Protein AF-E5VHZ4-F1 (afdb_monomer_lite)

Sequence (86 aa):
MARLTKLNRQKILDQNEGFTVNTSYDSRNSSYDRQYMVKGGKLYIQESGKTSWADSRYNKEWIATDKETHRFLYDNQWRMNTGGID

Radius of gyration: 14.56 Å; chains: 1; bounding box: 32×21×39 Å

Structure (mmCIF, N/CA/C/O backbone):
data_AF-E5VHZ4-F1
#
_entry.id   AF-E5VHZ4-F1
#
loop_
_atom_site.group_PDB
_atom_site.id
_atom_site.type_symbol
_atom_site.label_atom_id
_atom_site.label_alt_id
_atom_site.label_comp_id
_atom_site.label_asym_id
_atom_site.label_entity_id
_atom_site.label_seq_id
_atom_site.pdbx_PDB_ins_code
_atom_site.Cartn_x
_atom_site.Cartn_y
_atom_site.Cartn_z
_atom_site.occupancy
_atom_site.B_iso_or_equiv
_atom_site.auth_seq_id
_atom_site.auth_comp_id
_atom_site.auth_asym_id
_atom_site.auth_atom_id
_atom_site.pdbx_PDB_model_num
ATOM 1 N N . MET A 1 1 ? -18.131 6.238 3.699 1.00 82.19 1 MET A N 1
ATOM 2 C CA . MET A 1 1 ? -16.701 5.862 3.724 1.00 82.19 1 MET A CA 1
ATOM 3 C C . MET A 1 1 ? -16.064 6.566 4.904 1.00 82.19 1 MET A C 1
ATOM 5 O O . MET A 1 1 ? -16.302 7.758 5.054 1.00 82.19 1 MET A O 1
ATOM 9 N N . ALA A 1 2 ? -15.333 5.841 5.750 1.00 88.38 2 ALA A N 1
ATOM 10 C CA . ALA A 1 2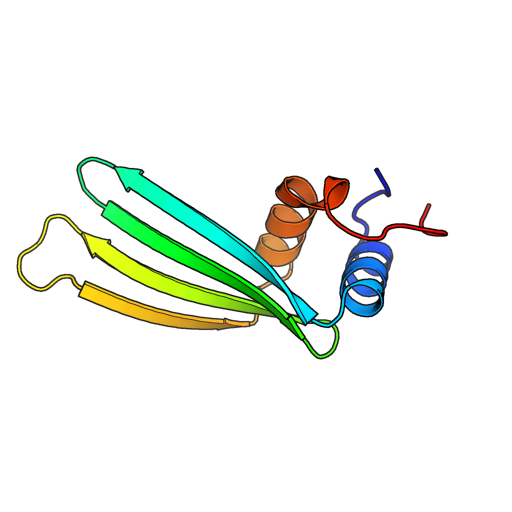 ? -14.683 6.416 6.927 1.00 88.38 2 ALA A CA 1
ATOM 11 C C . ALA A 1 2 ? -13.591 7.415 6.525 1.00 88.38 2 ALA A C 1
ATOM 13 O O . ALA A 1 2 ? -12.899 7.218 5.518 1.00 88.38 2 ALA A O 1
ATOM 14 N N . ARG A 1 3 ? -13.393 8.474 7.312 1.00 94.62 3 ARG A N 1
ATOM 15 C CA . ARG A 1 3 ? -12.378 9.483 6.988 1.00 94.62 3 ARG A CA 1
ATOM 16 C C . ARG A 1 3 ? -10.974 8.882 7.085 1.00 94.62 3 ARG A C 1
ATOM 18 O O . ARG A 1 3 ? -10.615 8.310 8.109 1.00 94.62 3 ARG A O 1
ATOM 25 N N . LEU A 1 4 ? -10.131 9.073 6.068 1.00 95.25 4 LEU A N 1
ATOM 26 C CA . LEU A 1 4 ? -8.770 8.513 6.018 1.00 95.25 4 LEU A CA 1
ATOM 27 C C . LEU A 1 4 ? -7.757 9.338 6.830 1.00 95.25 4 LEU A C 1
ATOM 29 O O . LEU A 1 4 ? -6.746 9.804 6.306 1.00 95.25 4 LEU A O 1
ATOM 33 N N . THR A 1 5 ? -8.012 9.528 8.125 1.00 96.25 5 THR A N 1
ATOM 34 C CA . THR A 1 5 ? -7.013 10.047 9.075 1.00 96.25 5 THR A CA 1
ATOM 35 C C . THR A 1 5 ? -5.911 9.009 9.304 1.00 96.25 5 THR A C 1
ATOM 37 O O . THR A 1 5 ? -6.113 7.825 9.047 1.00 96.25 5 THR A O 1
ATOM 40 N N . LYS A 1 6 ? -4.742 9.410 9.820 1.00 94.88 6 LYS A N 1
ATOM 41 C CA . LYS A 1 6 ? -3.648 8.462 10.108 1.00 94.88 6 LYS A CA 1
ATOM 42 C C . LYS A 1 6 ? -4.100 7.308 11.016 1.00 94.88 6 LYS A C 1
ATOM 44 O O . LYS A 1 6 ? -3.763 6.160 10.752 1.00 94.88 6 LYS A O 1
ATOM 49 N N . LEU A 1 7 ? -4.906 7.617 12.034 1.00 95.69 7 LEU A N 1
ATOM 50 C CA . LEU A 1 7 ? -5.463 6.625 12.952 1.00 95.69 7 LEU A CA 1
ATOM 51 C C . LEU A 1 7 ? -6.439 5.676 12.244 1.00 95.69 7 LEU A C 1
ATOM 53 O O . LEU A 1 7 ? -6.341 4.463 12.397 1.00 95.69 7 LEU A O 1
ATOM 57 N N . ASN A 1 8 ? -7.362 6.219 11.451 1.00 96.19 8 ASN A N 1
ATOM 58 C CA . ASN A 1 8 ? -8.367 5.409 10.770 1.00 96.19 8 ASN A CA 1
ATOM 59 C C . ASN A 1 8 ? -7.753 4.534 9.678 1.00 96.19 8 ASN A C 1
ATOM 61 O O . ASN A 1 8 ? -8.173 3.395 9.529 1.00 96.19 8 ASN A O 1
ATOM 65 N N . ARG A 1 9 ? -6.725 5.013 8.964 1.00 96.75 9 ARG A N 1
ATOM 66 C CA . ARG A 1 9 ? -5.977 4.179 8.010 1.00 96.75 9 ARG A CA 1
ATOM 67 C C . ARG A 1 9 ? -5.395 2.944 8.694 1.00 96.75 9 ARG A C 1
ATOM 69 O O . ARG A 1 9 ? -5.557 1.853 8.164 1.00 96.75 9 ARG A O 1
ATOM 76 N N . GLN A 1 10 ? -4.796 3.107 9.877 1.00 97.25 10 GLN A N 1
ATOM 77 C CA . GLN A 1 10 ? -4.266 1.976 10.640 1.00 97.25 10 GLN A CA 1
ATOM 78 C C . GLN A 1 10 ? -5.376 0.996 11.034 1.00 97.25 10 GLN A C 1
ATOM 80 O O . GLN A 1 10 ? -5.277 -0.182 10.717 1.00 97.25 10 GLN A O 1
ATOM 85 N N . LYS A 1 11 ? -6.482 1.493 11.606 1.00 96.81 11 LYS A N 1
ATOM 86 C CA . LYS A 1 11 ? -7.638 0.652 11.961 1.00 96.81 11 LYS A CA 1
ATOM 87 C C . LYS A 1 11 ? -8.194 -0.120 10.762 1.00 96.81 11 LYS A C 1
ATOM 89 O O . LYS A 1 11 ? -8.526 -1.289 10.904 1.00 96.81 11 LYS A O 1
ATOM 94 N N . ILE A 1 12 ? -8.294 0.518 9.592 1.00 96.75 12 ILE A N 1
ATOM 95 C CA . ILE A 1 12 ? -8.762 -0.147 8.369 1.00 96.75 12 ILE A CA 1
ATOM 96 C C . ILE A 1 12 ? -7.788 -1.259 7.967 1.00 96.75 12 ILE A C 1
ATOM 98 O O . ILE A 1 12 ? -8.242 -2.350 7.645 1.00 96.75 12 ILE A O 1
ATOM 102 N N . LEU A 1 13 ? -6.473 -1.024 8.002 1.00 97.50 13 LEU A N 1
ATOM 103 C CA . LEU A 1 13 ? -5.498 -2.080 7.705 1.00 97.50 13 LEU A CA 1
ATOM 104 C C . LEU A 1 13 ? -5.618 -3.242 8.700 1.00 97.50 13 LEU A C 1
ATOM 106 O O . LEU A 1 13 ? -5.727 -4.386 8.276 1.00 97.50 13 LEU A O 1
ATOM 110 N N . ASP A 1 14 ? -5.694 -2.955 9.998 1.00 97.19 14 ASP A N 1
ATOM 111 C CA . ASP A 1 14 ? -5.797 -3.990 11.034 1.00 97.19 14 ASP A CA 1
ATOM 112 C C . ASP A 1 14 ? -7.094 -4.817 10.906 1.00 97.19 14 ASP A C 1
ATOM 114 O O . ASP A 1 14 ? -7.085 -6.032 11.092 1.00 97.19 14 ASP A O 1
ATOM 118 N N . GLN A 1 15 ? -8.217 -4.183 10.542 1.00 97.06 15 GLN A N 1
ATOM 119 C CA . GLN A 1 15 ? -9.506 -4.859 10.328 1.00 97.06 15 GLN A CA 1
ATOM 120 C C . GLN A 1 15 ? -9.570 -5.700 9.042 1.00 97.06 15 GLN A C 1
ATOM 122 O O . GLN A 1 15 ? -10.508 -6.481 8.879 1.00 97.06 15 GLN A O 1
ATOM 127 N N . ASN A 1 16 ? -8.625 -5.520 8.117 1.00 97.38 16 ASN A N 1
ATOM 128 C CA . ASN A 1 16 ? -8.629 -6.146 6.792 1.00 97.38 16 ASN A CA 1
ATOM 129 C C . ASN A 1 16 ? -7.363 -6.973 6.547 1.00 97.38 16 ASN A C 1
ATOM 131 O O . ASN A 1 16 ? -6.886 -7.068 5.417 1.00 97.38 16 ASN A O 1
ATOM 135 N N . GLU A 1 17 ? -6.818 -7.574 7.601 1.00 97.62 17 GLU A N 1
ATOM 136 C CA . GLU A 1 17 ? -5.697 -8.505 7.504 1.00 97.62 17 GLU A CA 1
ATOM 137 C C . GLU A 1 17 ? -5.995 -9.624 6.488 1.00 97.62 17 GLU A C 1
ATOM 139 O O . GLU A 1 17 ? -7.054 -10.252 6.515 1.00 97.62 17 GLU A O 1
ATOM 144 N N . GLY A 1 18 ? -5.064 -9.859 5.561 1.00 97.31 18 GLY A N 1
ATOM 145 C CA . GLY A 1 18 ? -5.222 -10.826 4.473 1.00 97.31 18 GLY A CA 1
ATOM 146 C C . GLY A 1 18 ? -5.988 -10.306 3.251 1.00 97.31 18 GLY A C 1
ATOM 147 O O . GLY A 1 18 ? -6.090 -11.027 2.258 1.00 97.31 18 GLY A O 1
ATOM 148 N N . PHE A 1 19 ? -6.494 -9.066 3.267 1.00 97.75 19 PHE A N 1
ATOM 149 C CA . PHE A 1 19 ? -7.102 -8.460 2.083 1.00 97.75 19 PHE A CA 1
ATOM 150 C C . PHE A 1 19 ? -6.081 -8.358 0.950 1.00 97.75 19 PHE A C 1
ATOM 152 O O . PHE A 1 19 ? -4.969 -7.857 1.140 1.00 97.75 19 PHE A O 1
ATOM 159 N N . THR A 1 20 ? -6.481 -8.792 -0.243 1.00 97.62 20 THR A N 1
ATOM 160 C CA . THR A 1 20 ? -5.661 -8.709 -1.450 1.00 97.62 20 THR A CA 1
ATOM 161 C C . THR A 1 20 ? -6.451 -8.131 -2.612 1.00 97.62 20 THR A C 1
ATOM 163 O O . THR A 1 20 ? -7.653 -8.361 -2.757 1.00 97.62 20 THR A O 1
ATOM 166 N N . VAL A 1 21 ? -5.773 -7.357 -3.456 1.00 97.44 21 VAL A N 1
ATOM 167 C CA . VAL A 1 21 ? -6.340 -6.874 -4.715 1.00 97.44 21 VAL A CA 1
ATOM 168 C C . VAL A 1 21 ? -5.244 -6.707 -5.754 1.00 97.44 21 VAL A C 1
ATOM 170 O O . VAL A 1 21 ? -4.126 -6.300 -5.443 1.00 97.44 21 VAL A O 1
ATOM 173 N N . ASN A 1 22 ? -5.583 -7.006 -7.002 1.00 96.94 22 ASN A N 1
ATOM 174 C CA . ASN A 1 22 ? -4.704 -6.849 -8.146 1.00 96.94 22 ASN A CA 1
ATOM 175 C C . ASN A 1 22 ? -5.225 -5.715 -9.028 1.00 96.94 22 ASN A C 1
ATOM 177 O O . ASN A 1 22 ? -6.432 -5.580 -9.239 1.00 96.94 22 ASN A O 1
ATOM 181 N N . THR A 1 23 ? -4.310 -4.911 -9.551 1.00 95.69 23 THR A N 1
ATOM 182 C CA . THR A 1 23 ? -4.593 -3.868 -10.536 1.00 95.69 23 THR A CA 1
ATOM 183 C C . THR A 1 23 ? -3.602 -3.988 -11.674 1.00 95.69 23 THR A C 1
ATOM 185 O O . THR A 1 23 ? -2.424 -4.225 -11.422 1.00 95.69 23 THR A O 1
ATOM 188 N N . SER A 1 24 ? -4.052 -3.746 -12.894 1.00 95.00 24 SER A N 1
ATOM 189 C CA . SER A 1 24 ? -3.182 -3.628 -14.055 1.00 95.00 24 SER A CA 1
ATOM 190 C C . SER A 1 24 ? -3.192 -2.191 -14.561 1.00 95.00 24 SER A C 1
ATOM 192 O O . SER A 1 24 ? -4.195 -1.477 -14.480 1.00 95.00 24 SER A O 1
ATOM 194 N N . TYR A 1 25 ? -2.049 -1.755 -15.061 1.00 94.19 25 TYR A N 1
ATOM 195 C CA . TYR A 1 25 ? -1.877 -0.505 -15.774 1.00 94.19 25 TYR A CA 1
ATOM 196 C C . TYR A 1 25 ? -1.229 -0.822 -17.112 1.00 94.19 25 TYR A C 1
ATOM 198 O O . TYR A 1 25 ? -0.186 -1.472 -17.160 1.00 94.19 25 TYR A O 1
ATOM 206 N N . ASP A 1 26 ? -1.827 -0.336 -18.190 1.00 93.81 26 ASP A N 1
ATOM 207 C CA . ASP A 1 26 ? -1.273 -0.454 -19.530 1.00 93.81 26 ASP A CA 1
ATOM 208 C C . ASP A 1 26 ? -1.282 0.913 -20.209 1.00 93.81 26 ASP A C 1
ATOM 210 O O . ASP A 1 26 ? -2.270 1.652 -20.184 1.00 93.81 26 ASP A O 1
ATOM 214 N N . SER A 1 27 ? -0.140 1.272 -20.779 1.00 93.12 27 SER A N 1
ATOM 215 C CA . SER A 1 27 ? 0.041 2.490 -21.551 1.00 93.12 27 SER A CA 1
ATOM 216 C C . SER A 1 27 ? 1.105 2.260 -22.615 1.00 93.12 27 SER A C 1
ATOM 218 O O . SER A 1 27 ? 1.926 1.348 -22.519 1.00 93.12 27 SER A O 1
ATOM 220 N N . ARG A 1 28 ? 1.164 3.156 -23.603 1.00 90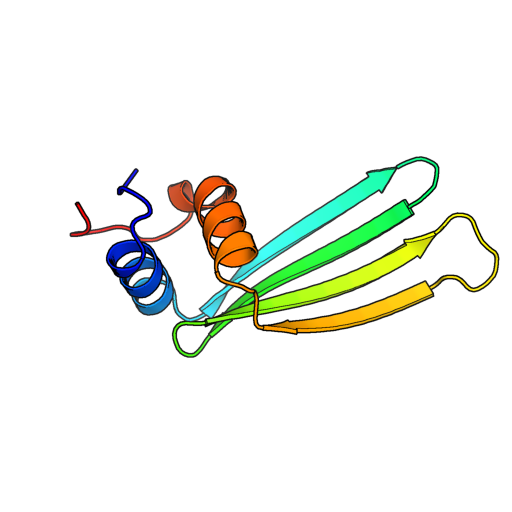.75 28 ARG A N 1
ATOM 221 C CA . ARG A 1 28 ? 2.075 3.039 -24.751 1.00 90.75 28 ARG A CA 1
ATOM 222 C C . ARG A 1 28 ? 3.547 2.795 -24.379 1.00 90.75 28 ARG A C 1
ATOM 224 O O . ARG A 1 28 ? 4.249 2.130 -25.132 1.00 90.75 28 ARG A O 1
ATOM 231 N N . ASN A 1 29 ? 4.016 3.349 -23.259 1.00 92.00 29 ASN A N 1
ATOM 232 C CA . ASN A 1 29 ? 5.432 3.320 -22.872 1.00 92.00 29 ASN A CA 1
ATOM 233 C C . ASN A 1 29 ? 5.715 2.533 -21.587 1.00 92.00 29 ASN A C 1
ATOM 235 O O . ASN A 1 29 ? 6.882 2.346 -21.243 1.00 92.00 29 ASN A O 1
ATOM 239 N N . SER A 1 30 ? 4.679 2.117 -20.859 1.00 92.12 30 SER A N 1
ATOM 240 C CA . SER A 1 30 ? 4.816 1.410 -19.588 1.00 92.12 30 SER A CA 1
ATOM 241 C C . SER A 1 30 ? 3.571 0.584 -19.312 1.00 92.12 30 SER A C 1
ATOM 243 O O . SER A 1 30 ? 2.456 1.099 -19.409 1.00 92.12 30 SER A O 1
ATOM 245 N N . SER A 1 31 ? 3.777 -0.670 -18.937 1.00 95.00 31 SER A N 1
ATOM 246 C CA . SER A 1 31 ? 2.721 -1.578 -18.502 1.00 95.00 31 SER A CA 1
ATOM 247 C C . SER A 1 31 ? 3.180 -2.304 -17.246 1.00 95.00 31 SER A C 1
ATOM 249 O O . SER A 1 31 ? 4.300 -2.830 -17.233 1.00 95.00 31 SER A O 1
ATOM 251 N N . TYR A 1 32 ? 2.339 -2.368 -16.223 1.00 96.38 32 TYR A N 1
ATOM 252 C CA . TYR A 1 32 ? 2.634 -3.103 -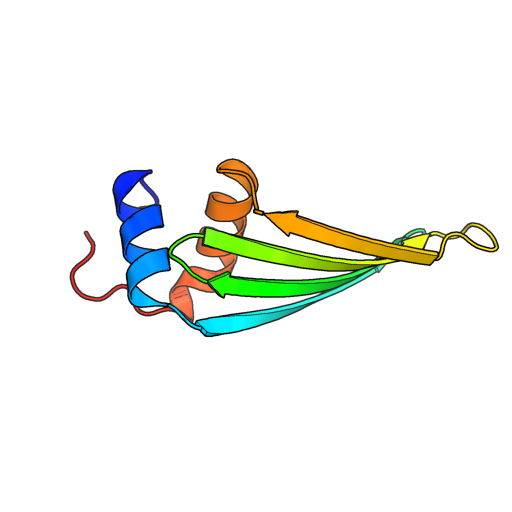15.001 1.00 96.38 32 TYR A CA 1
ATOM 253 C C . TYR A 1 32 ? 1.378 -3.703 -14.373 1.00 96.38 32 TYR A C 1
ATOM 255 O O . TYR A 1 32 ? 0.300 -3.113 -14.395 1.00 96.38 32 TYR A O 1
ATOM 263 N N . ASP A 1 33 ? 1.554 -4.861 -13.757 1.00 97.12 33 ASP A N 1
ATOM 264 C CA . ASP A 1 33 ? 0.608 -5.478 -12.846 1.00 97.12 33 ASP A CA 1
ATOM 265 C C . ASP A 1 33 ? 1.078 -5.232 -11.420 1.00 97.12 33 ASP A C 1
ATOM 267 O O . ASP A 1 33 ? 2.261 -5.378 -11.101 1.00 97.12 33 ASP A O 1
ATOM 271 N N . ARG A 1 34 ? 0.144 -4.866 -10.548 1.00 97.31 34 ARG A N 1
ATOM 272 C CA . ARG A 1 34 ? 0.421 -4.591 -9.146 1.00 97.31 34 ARG A CA 1
ATOM 273 C C . ARG A 1 34 ? -0.526 -5.375 -8.251 1.00 97.31 34 ARG A C 1
ATOM 275 O O . ARG A 1 34 ? -1.744 -5.288 -8.400 1.00 97.31 34 ARG A O 1
ATOM 282 N N . GLN A 1 35 ? 0.039 -6.125 -7.315 1.00 98.12 35 GLN A N 1
ATOM 283 C CA . GLN A 1 35 ? -0.684 -6.791 -6.242 1.00 98.12 35 GLN A CA 1
ATOM 284 C C . GLN A 1 35 ? -0.498 -6.008 -4.946 1.00 98.12 35 GLN A C 1
ATOM 286 O O . GLN A 1 35 ? 0.612 -5.624 -4.579 1.00 98.12 35 GLN A O 1
ATOM 291 N N . TYR A 1 36 ? -1.603 -5.799 -4.246 1.00 98.19 36 TYR A N 1
ATOM 292 C CA . TYR A 1 36 ? -1.651 -5.208 -2.921 1.00 98.19 36 TYR A CA 1
ATOM 293 C C . TYR A 1 36 ? -2.060 -6.281 -1.920 1.00 98.19 36 TYR A C 1
ATOM 295 O O . TYR A 1 36 ? -3.014 -7.017 -2.174 1.00 98.19 36 TYR A O 1
ATOM 303 N N . MET A 1 37 ? -1.375 -6.343 -0.782 1.00 98.31 37 MET A N 1
ATOM 304 C CA . MET A 1 37 ? -1.698 -7.253 0.313 1.00 98.31 37 MET A CA 1
ATOM 305 C C . MET A 1 37 ? -1.638 -6.513 1.644 1.00 98.31 37 MET A C 1
ATOM 307 O O . MET A 1 37 ? -0.615 -5.924 1.991 1.00 98.31 37 MET A O 1
ATOM 311 N N . VAL A 1 38 ? -2.720 -6.568 2.412 1.00 98.25 38 VAL A N 1
ATOM 312 C CA . VAL A 1 38 ? -2.731 -6.095 3.796 1.00 98.25 38 VAL A CA 1
ATOM 313 C C . VAL A 1 38 ? -2.223 -7.221 4.689 1.00 98.25 38 VAL A C 1
ATOM 315 O O . VAL A 1 38 ? -2.808 -8.304 4.719 1.00 98.25 38 VAL A O 1
ATOM 318 N N . LYS A 1 39 ? -1.105 -6.981 5.375 1.00 98.00 39 LYS A N 1
ATOM 319 C CA . LYS A 1 39 ? -0.481 -7.949 6.277 1.00 98.00 39 LYS A CA 1
ATOM 320 C C . LYS A 1 39 ? 0.223 -7.249 7.438 1.00 98.00 39 LYS A C 1
ATOM 322 O O . LYS A 1 39 ? 0.961 -6.290 7.226 1.00 98.00 39 LYS A O 1
ATOM 327 N N . GLY A 1 40 ? 0.043 -7.734 8.661 1.00 96.88 40 GLY A N 1
ATOM 328 C CA . GLY A 1 40 ? 0.628 -7.180 9.881 1.00 96.88 40 GLY A CA 1
ATOM 329 C C . GLY A 1 40 ? 0.328 -5.692 10.070 1.00 96.88 40 GLY A C 1
ATOM 330 O O . GLY A 1 40 ? 1.235 -4.941 10.437 1.00 96.88 40 GLY A O 1
ATOM 331 N N . GLY A 1 41 ? -0.889 -5.252 9.728 1.00 96.12 41 GLY A N 1
ATOM 332 C CA . GLY A 1 41 ? -1.287 -3.839 9.803 1.00 96.12 41 GLY A CA 1
ATOM 333 C C . GLY A 1 41 ? -0.549 -2.921 8.817 1.00 96.12 41 GLY A C 1
ATOM 334 O O . GLY A 1 41 ? -0.533 -1.703 8.994 1.00 96.12 41 GLY A O 1
ATOM 335 N N . LYS A 1 42 ? 0.099 -3.486 7.791 1.00 98.00 42 LYS A N 1
ATOM 336 C CA . LYS A 1 42 ? 0.834 -2.768 6.742 1.00 98.00 42 LYS A CA 1
ATOM 337 C C . LYS A 1 42 ? 0.322 -3.171 5.369 1.00 98.00 42 LYS A C 1
ATOM 339 O O . LYS A 1 42 ? -0.183 -4.272 5.172 1.00 98.00 42 LYS A O 1
ATOM 344 N N . LEU A 1 43 ? 0.503 -2.281 4.402 1.00 98.44 43 LEU A N 1
ATOM 345 C CA . LEU A 1 43 ? 0.232 -2.566 3.002 1.00 98.44 43 LEU A CA 1
ATOM 346 C C . LEU A 1 43 ? 1.534 -2.976 2.309 1.00 98.44 43 LEU A C 1
ATOM 348 O O . LEU A 1 43 ? 2.482 -2.196 2.245 1.00 98.44 43 LEU A O 1
ATOM 352 N N . TYR A 1 44 ? 1.570 -4.196 1.792 1.00 98.44 44 TYR A N 1
ATOM 353 C CA . TYR A 1 44 ? 2.632 -4.707 0.937 1.00 98.44 44 TYR A CA 1
ATOM 354 C C . TYR A 1 44 ? 2.224 -4.536 -0.520 1.00 98.44 44 TYR A C 1
ATOM 356 O O . TYR A 1 44 ? 1.072 -4.791 -0.882 1.00 98.44 44 TYR A O 1
ATOM 364 N N . ILE A 1 45 ? 3.169 -4.094 -1.342 1.00 98.38 45 ILE A N 1
ATOM 365 C CA . ILE A 1 45 ? 2.983 -3.885 -2.772 1.00 98.38 45 ILE A CA 1
ATOM 366 C C . ILE A 1 45 ? 4.009 -4.732 -3.510 1.00 98.38 45 ILE A C 1
ATOM 368 O O . ILE A 1 45 ? 5.205 -4.638 -3.235 1.00 98.38 45 ILE A O 1
ATOM 372 N N . GLN A 1 46 ? 3.531 -5.518 -4.466 1.00 98.12 46 GLN A N 1
ATOM 373 C CA . GLN A 1 46 ? 4.352 -6.177 -5.470 1.00 98.12 46 GLN A CA 1
ATOM 374 C C . GLN A 1 46 ? 3.972 -5.630 -6.840 1.00 98.12 46 GLN A C 1
ATOM 376 O O . GLN A 1 46 ? 2.791 -5.57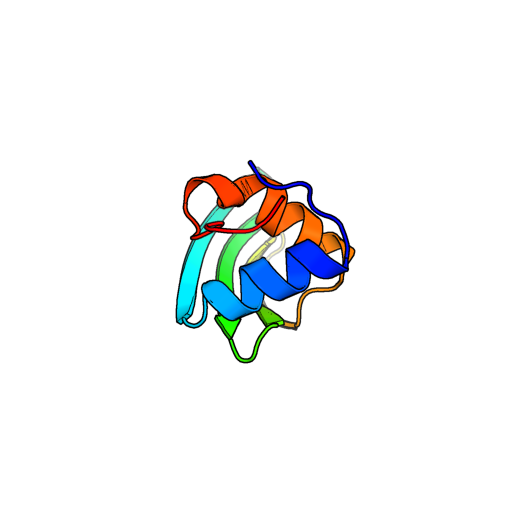8 -7.174 1.00 98.12 46 GLN A O 1
ATOM 381 N N . GLU A 1 47 ? 4.954 -5.235 -7.641 1.00 97.88 47 GLU A N 1
ATOM 382 C CA . GLU A 1 47 ? 4.751 -4.753 -9.002 1.00 97.88 47 GLU A CA 1
ATOM 383 C C . GLU A 1 47 ? 5.662 -5.488 -9.975 1.00 97.88 47 GLU A C 1
ATOM 385 O O . GLU A 1 47 ? 6.880 -5.513 -9.803 1.00 97.88 47 GLU A O 1
ATOM 390 N N . SER A 1 48 ? 5.067 -6.037 -11.027 1.00 97.19 48 SER A N 1
ATOM 391 C CA . SER A 1 48 ? 5.778 -6.614 -12.162 1.00 97.19 48 SER A CA 1
ATOM 392 C C . SER A 1 48 ? 5.412 -5.841 -13.417 1.00 97.19 48 SER A C 1
ATOM 394 O O . SER A 1 48 ? 4.236 -5.661 -13.713 1.00 97.19 48 SER A O 1
ATOM 396 N N . GLY A 1 49 ? 6.403 -5.368 -14.165 1.00 95.69 49 GLY A N 1
ATOM 397 C CA . GLY A 1 49 ? 6.145 -4.499 -15.305 1.00 95.69 49 GLY A CA 1
ATOM 398 C C . GLY A 1 49 ? 7.254 -4.487 -16.337 1.00 95.69 49 GLY A C 1
ATOM 399 O O . GLY A 1 49 ? 8.249 -5.203 -16.235 1.00 95.69 49 GLY A O 1
ATOM 400 N N . LYS A 1 50 ? 7.046 -3.676 -17.368 1.00 94.94 50 LYS A N 1
ATOM 401 C CA . LYS A 1 50 ? 7.997 -3.410 -18.450 1.00 94.94 50 LYS A CA 1
ATOM 402 C C . LYS A 1 50 ? 7.768 -2.007 -19.002 1.00 94.94 50 LYS A C 1
ATOM 404 O O . LYS A 1 50 ? 6.654 -1.484 -18.942 1.00 94.94 50 LYS A O 1
ATOM 409 N N . THR A 1 51 ? 8.806 -1.425 -19.584 1.00 92.69 51 THR A N 1
ATOM 410 C CA . THR A 1 51 ? 8.707 -0.193 -20.372 1.00 92.69 51 THR A CA 1
ATOM 411 C C . THR A 1 51 ? 8.821 -0.502 -21.868 1.00 92.69 51 THR A C 1
ATOM 413 O O . THR A 1 51 ? 8.906 -1.659 -22.284 1.00 92.69 51 THR A O 1
ATOM 416 N N . SER A 1 52 ? 8.812 0.529 -22.712 1.00 87.88 52 SER A N 1
ATOM 417 C CA . SER A 1 52 ? 9.008 0.389 -24.161 1.00 87.88 52 SER A CA 1
ATOM 418 C C . SER A 1 52 ? 10.427 -0.026 -24.574 1.00 87.88 52 SER A C 1
ATOM 420 O O . SER A 1 52 ? 10.672 -0.260 -25.756 1.00 87.88 52 SER A O 1
ATOM 422 N N . TRP A 1 53 ? 11.369 -0.113 -23.632 1.00 89.12 53 TRP A N 1
ATOM 423 C CA . TRP A 1 53 ? 12.763 -0.437 -23.922 1.00 89.12 53 TRP A CA 1
ATOM 424 C C . TRP A 1 53 ? 12.965 -1.953 -23.961 1.00 89.12 53 TRP A C 1
ATOM 426 O O . TRP A 1 53 ? 12.385 -2.688 -23.154 1.00 89.12 53 TRP A O 1
ATOM 436 N N . ALA A 1 54 ? 13.807 -2.417 -24.889 1.00 78.44 54 ALA A N 1
ATOM 437 C CA . ALA A 1 54 ? 14.233 -3.810 -24.925 1.00 78.44 54 ALA A CA 1
ATOM 438 C C . ALA A 1 54 ? 14.899 -4.166 -23.584 1.00 78.44 54 ALA A C 1
ATOM 440 O O . ALA A 1 54 ? 15.771 -3.441 -23.117 1.00 78.44 54 ALA A O 1
ATOM 441 N N . ASP A 1 55 ? 14.434 -5.253 -22.965 1.00 84.75 55 ASP A N 1
ATOM 442 C CA . ASP A 1 55 ? 14.883 -5.758 -21.657 1.00 84.75 55 ASP A CA 1
ATOM 443 C C . ASP A 1 55 ? 14.547 -4.900 -20.418 1.00 84.75 55 ASP A C 1
ATOM 445 O O . ASP A 1 55 ? 15.174 -4.980 -19.371 1.00 84.75 55 ASP A O 1
ATOM 449 N N . SER A 1 56 ? 13.484 -4.103 -20.489 1.00 90.56 56 SER A N 1
ATOM 450 C CA . SER A 1 56 ? 13.019 -3.260 -19.375 1.00 90.56 56 SER A CA 1
ATOM 451 C C . SER A 1 56 ? 12.138 -3.959 -18.335 1.00 90.56 56 SER A C 1
ATOM 453 O O . SER A 1 56 ? 11.464 -3.288 -17.547 1.00 90.56 56 SER A O 1
ATOM 455 N N . ARG A 1 57 ? 12.072 -5.296 -18.352 1.00 92.88 57 ARG A N 1
ATOM 456 C CA . ARG A 1 57 ? 11.221 -6.036 -17.414 1.00 92.88 57 ARG A CA 1
ATOM 457 C C . ARG A 1 57 ? 11.746 -5.869 -15.994 1.00 92.88 57 ARG A C 1
ATOM 459 O O . ARG A 1 57 ? 12.945 -5.952 -15.755 1.00 92.88 57 ARG A O 1
ATOM 466 N N . TYR A 1 58 ? 10.841 -5.679 -15.047 1.00 94.56 58 TYR A N 1
ATOM 467 C CA . TYR A 1 58 ? 11.187 -5.575 -13.638 1.00 94.56 58 TYR A CA 1
ATOM 468 C C . TYR A 1 58 ? 10.142 -6.260 -12.760 1.00 94.56 58 TYR A C 1
ATOM 470 O O . TYR A 1 58 ? 8.979 -6.388 -13.138 1.00 94.56 58 TYR A O 1
ATOM 478 N N . ASN A 1 59 ? 10.578 -6.663 -11.569 1.00 96.19 59 ASN A N 1
ATOM 479 C CA . ASN A 1 59 ? 9.726 -7.109 -10.475 1.00 96.19 59 ASN A CA 1
ATOM 480 C C . ASN A 1 59 ? 10.242 -6.457 -9.188 1.00 96.19 59 ASN A C 1
ATOM 482 O O . ASN A 1 59 ? 11.445 -6.493 -8.919 1.00 96.19 59 ASN A O 1
ATOM 486 N N . LYS A 1 60 ? 9.360 -5.799 -8.441 1.00 96.69 60 LYS A N 1
ATOM 487 C CA . LYS A 1 60 ? 9.698 -5.053 -7.228 1.00 96.69 60 LYS A CA 1
ATOM 488 C C . LYS A 1 60 ? 8.680 -5.338 -6.143 1.00 96.69 60 LYS A C 1
ATOM 490 O O . LYS A 1 60 ? 7.485 -5.398 -6.411 1.00 96.69 60 LYS A O 1
ATOM 495 N N . GLU A 1 61 ? 9.165 -5.417 -4.913 1.00 97.75 61 GLU A N 1
ATOM 496 C CA . GLU A 1 61 ? 8.345 -5.581 -3.717 1.00 97.75 61 GLU A CA 1
ATOM 497 C C . GLU A 1 61 ? 8.761 -4.554 -2.668 1.00 97.75 61 GLU A C 1
ATOM 499 O O . GLU A 1 61 ? 9.953 -4.334 -2.441 1.00 97.75 61 GLU A O 1
ATOM 504 N N . TRP A 1 62 ? 7.787 -3.898 -2.041 1.00 98.44 62 TRP A N 1
ATOM 505 C CA . TRP A 1 62 ? 8.040 -2.942 -0.966 1.00 98.44 62 TRP A CA 1
ATOM 506 C C . TRP A 1 62 ? 6.846 -2.810 -0.020 1.00 98.44 62 TRP A C 1
ATOM 508 O O . TRP A 1 62 ? 5.715 -3.189 -0.325 1.00 98.44 62 TRP A O 1
ATOM 518 N N . ILE A 1 63 ? 7.111 -2.252 1.161 1.00 98.19 63 ILE A N 1
ATOM 519 C CA . ILE A 1 63 ? 6.064 -1.815 2.086 1.00 98.19 63 ILE A CA 1
ATOM 520 C C . ILE A 1 63 ? 5.640 -0.412 1.662 1.00 98.19 63 ILE A C 1
ATOM 522 O O . ILE A 1 63 ? 6.484 0.474 1.521 1.00 98.19 63 ILE A O 1
ATOM 526 N N . ALA A 1 64 ? 4.339 -0.210 1.483 1.00 97.81 64 ALA A N 1
ATOM 527 C CA . ALA A 1 64 ? 3.779 1.060 1.061 1.00 97.81 64 ALA A CA 1
ATOM 528 C C . ALA A 1 64 ? 4.112 2.184 2.049 1.00 97.81 64 ALA A C 1
ATOM 530 O O . ALA A 1 64 ? 4.029 2.036 3.272 1.00 97.81 64 ALA A O 1
ATOM 531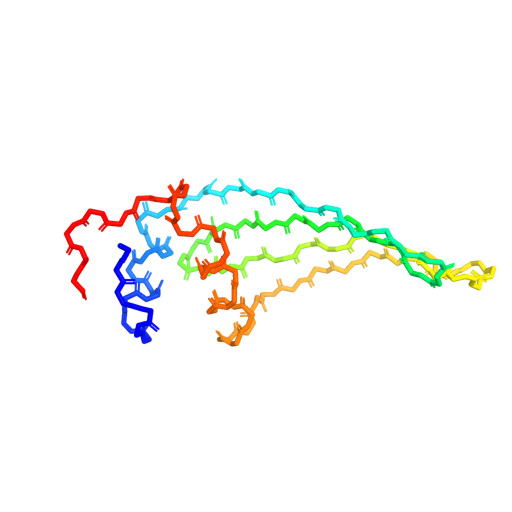 N N . THR A 1 65 ? 4.415 3.355 1.504 1.00 97.94 65 THR A N 1
ATOM 532 C CA . THR A 1 65 ? 4.505 4.596 2.274 1.00 97.94 65 THR A CA 1
ATOM 533 C C . THR A 1 65 ? 3.124 5.056 2.757 1.00 97.94 65 THR A C 1
ATOM 535 O O . THR A 1 65 ? 2.086 4.579 2.294 1.00 97.94 65 THR A O 1
ATOM 538 N N . ASP A 1 66 ? 3.077 6.042 3.659 1.00 96.19 66 ASP A N 1
ATOM 539 C CA . ASP A 1 66 ? 1.810 6.640 4.115 1.00 96.19 66 ASP A CA 1
ATOM 540 C C . ASP A 1 66 ? 0.977 7.207 2.952 1.00 96.19 66 ASP A C 1
ATOM 542 O O . ASP A 1 66 ? -0.240 7.027 2.911 1.00 96.19 66 ASP A O 1
ATOM 546 N N . LYS A 1 67 ? 1.639 7.837 1.971 1.00 97.38 67 LYS A N 1
ATOM 547 C CA . LYS A 1 67 ? 0.981 8.387 0.777 1.00 97.38 67 LYS A CA 1
ATOM 548 C C . LYS A 1 67 ? 0.371 7.287 -0.087 1.00 97.38 67 LYS A C 1
ATOM 550 O O . LYS A 1 67 ? -0.787 7.405 -0.482 1.00 97.38 67 LYS A O 1
ATOM 555 N N . GLU A 1 68 ? 1.125 6.223 -0.358 1.00 97.56 68 GLU A N 1
ATOM 556 C CA . GLU A 1 68 ? 0.633 5.072 -1.126 1.00 97.56 68 GLU A CA 1
ATOM 557 C C . GLU A 1 68 ? -0.501 4.359 -0.394 1.00 97.56 68 GLU A C 1
ATOM 559 O O . GLU A 1 68 ? -1.519 4.049 -1.003 1.00 97.56 68 GLU A O 1
ATOM 564 N N . THR A 1 69 ? -0.372 4.184 0.921 1.00 97.81 69 THR A N 1
ATOM 565 C CA . THR A 1 69 ? -1.411 3.594 1.773 1.00 97.81 69 THR A CA 1
ATOM 566 C C . THR A 1 69 ? -2.690 4.419 1.725 1.00 97.81 69 THR A C 1
ATOM 568 O O . THR A 1 69 ? -3.775 3.880 1.533 1.00 97.81 69 THR A O 1
ATOM 571 N N . HIS A 1 70 ? -2.580 5.742 1.862 1.00 97.56 70 HIS A N 1
ATOM 572 C CA . HIS A 1 70 ? -3.727 6.635 1.757 1.00 97.56 70 HIS A CA 1
ATOM 573 C C . HIS A 1 70 ? -4.389 6.507 0.383 1.00 97.56 70 HIS A C 1
ATOM 575 O O . HIS A 1 70 ? -5.602 6.315 0.317 1.00 97.56 70 HIS A O 1
ATOM 581 N N . ARG A 1 71 ? -3.614 6.554 -0.707 1.00 97.19 71 ARG A N 1
ATOM 582 C CA . ARG A 1 71 ? -4.173 6.435 -2.057 1.00 97.19 71 ARG A CA 1
ATOM 583 C C . ARG A 1 71 ? -4.861 5.088 -2.279 1.00 97.19 71 ARG A C 1
ATOM 585 O O . ARG A 1 71 ? -5.994 5.063 -2.746 1.00 97.19 71 ARG A O 1
ATOM 592 N N . PHE A 1 72 ? -4.213 3.997 -1.881 1.00 97.12 72 PHE A N 1
ATOM 593 C CA . PHE A 1 72 ? -4.769 2.650 -1.947 1.00 97.12 72 PHE A CA 1
ATOM 594 C C . PHE A 1 72 ? -6.113 2.552 -1.222 1.00 97.12 72 PHE A C 1
ATOM 596 O O . PHE A 1 72 ? -7.086 2.066 -1.800 1.00 97.12 72 PHE A O 1
ATOM 603 N N . LEU A 1 73 ? -6.170 3.036 0.023 1.00 96.81 73 LEU A N 1
ATOM 604 C CA . LEU A 1 73 ? -7.394 3.018 0.812 1.00 96.81 73 LEU A CA 1
ATOM 605 C C . LEU A 1 73 ? -8.467 3.883 0.155 1.00 96.81 73 LEU A C 1
ATOM 607 O O . LEU A 1 73 ? -9.588 3.423 0.027 1.00 96.81 73 LEU A O 1
ATOM 611 N N . TYR A 1 74 ? -8.137 5.077 -0.339 1.00 96.44 74 TYR A N 1
ATOM 612 C CA . TYR A 1 74 ? -9.098 5.929 -1.048 1.00 96.44 74 TYR A CA 1
ATOM 613 C C . TYR A 1 74 ? -9.755 5.207 -2.235 1.00 96.44 74 TYR A C 1
ATOM 615 O O . TYR A 1 74 ? -10.973 5.259 -2.386 1.00 96.44 74 TYR A O 1
ATOM 623 N N . ASP A 1 75 ? -8.965 4.480 -3.027 1.00 95.75 75 ASP A N 1
ATOM 624 C CA . ASP A 1 75 ? -9.453 3.785 -4.221 1.00 95.75 75 ASP A CA 1
ATOM 625 C C . ASP A 1 75 ? -10.217 2.477 -3.886 1.00 95.75 75 ASP A C 1
ATOM 627 O O . ASP A 1 75 ? -11.103 2.060 -4.637 1.00 95.75 75 ASP A O 1
ATOM 631 N N . ASN A 1 76 ? -9.915 1.825 -2.753 1.00 95.75 76 ASN A N 1
ATOM 632 C CA . ASN A 1 76 ? -10.417 0.478 -2.429 1.00 95.75 76 ASN A CA 1
ATOM 633 C C . ASN A 1 76 ? -11.327 0.394 -1.196 1.00 95.75 76 ASN A C 1
ATOM 635 O O . ASN A 1 76 ? -11.884 -0.672 -0.941 1.00 95.75 76 ASN A O 1
ATOM 639 N N . GLN A 1 77 ? -11.527 1.480 -0.446 1.00 94.00 77 GLN A N 1
ATOM 640 C CA . GLN A 1 77 ? -12.227 1.455 0.845 1.00 94.00 77 GLN A CA 1
ATOM 641 C C . GLN A 1 77 ? -13.627 0.837 0.774 1.00 94.00 77 GLN A C 1
ATOM 643 O O . GLN A 1 77 ? -14.055 0.185 1.719 1.00 94.00 77 GLN A O 1
ATOM 648 N N . TRP A 1 78 ? -14.338 1.008 -0.341 1.00 93.75 78 TRP A N 1
ATOM 649 C CA . TRP A 1 78 ? -15.673 0.435 -0.538 1.00 93.75 78 TRP A CA 1
ATOM 650 C C . TRP A 1 78 ? -15.698 -1.101 -0.562 1.00 93.75 78 TRP A C 1
ATOM 652 O O . TRP A 1 78 ? -16.763 -1.687 -0.402 1.00 93.75 78 TRP A O 1
ATOM 662 N N . ARG A 1 79 ? -14.545 -1.748 -0.768 1.00 94.88 79 ARG A N 1
ATOM 663 C CA . ARG A 1 79 ? -14.373 -3.212 -0.781 1.00 94.88 79 ARG A CA 1
ATOM 664 C C . ARG A 1 79 ? -13.890 -3.763 0.559 1.00 94.88 79 ARG A C 1
ATOM 666 O O . ARG A 1 79 ? -13.722 -4.972 0.680 1.00 94.88 79 ARG A O 1
ATOM 673 N N . MET A 1 80 ? -13.595 -2.889 1.517 1.00 94.56 80 MET A N 1
ATOM 674 C CA . MET A 1 80 ? -12.949 -3.227 2.781 1.00 94.56 80 MET A CA 1
ATOM 675 C C . MET A 1 80 ? -13.935 -3.090 3.940 1.00 94.56 80 MET A C 1
ATOM 677 O O . MET A 1 80 ? -14.897 -2.324 3.885 1.00 94.56 80 MET A O 1
ATOM 681 N N . ASN A 1 81 ? -13.672 -3.810 5.024 1.00 94.75 81 ASN A N 1
ATOM 682 C CA . ASN A 1 81 ? -14.374 -3.626 6.280 1.00 94.75 81 ASN A CA 1
ATOM 683 C C . ASN A 1 81 ? -13.970 -2.282 6.903 1.00 94.75 81 ASN A C 1
ATOM 685 O O . ASN A 1 81 ? -12.800 -2.059 7.212 1.00 94.75 81 ASN A O 1
ATOM 689 N N . THR A 1 82 ? -14.937 -1.386 7.081 1.00 93.69 82 THR A N 1
ATOM 690 C CA . THR A 1 82 ? -14.754 -0.117 7.802 1.00 93.69 82 THR A CA 1
ATOM 691 C C . THR A 1 82 ? -15.732 0.020 8.969 1.00 93.69 82 THR A C 1
ATOM 693 O O . THR A 1 82 ? -16.085 1.135 9.357 1.00 93.69 82 THR A O 1
ATOM 696 N N . GLY A 1 83 ? -16.247 -1.100 9.481 1.00 92.12 83 GLY A N 1
ATOM 697 C CA . GLY A 1 83 ? -17.223 -1.117 10.563 1.00 92.12 83 GLY A CA 1
ATOM 698 C C . GLY A 1 83 ? -16.670 -0.477 11.837 1.00 92.12 83 GLY A C 1
ATOM 699 O O . GLY A 1 83 ? -15.571 -0.802 12.289 1.00 92.12 83 GLY A O 1
ATOM 700 N N . GLY A 1 84 ? -17.440 0.445 12.421 1.00 88.56 84 GLY A N 1
ATOM 701 C CA . GLY A 1 84 ? -17.062 1.121 13.667 1.00 88.56 84 GLY A CA 1
ATOM 702 C C . GL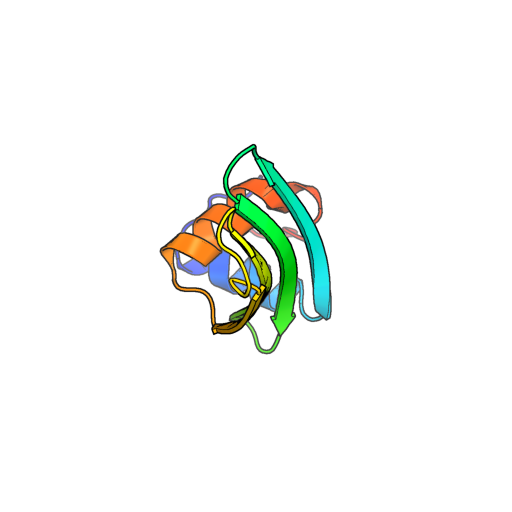Y A 1 84 ? -15.918 2.134 13.527 1.00 88.56 84 GLY A C 1
ATOM 703 O O . GLY A 1 84 ? -15.296 2.483 14.531 1.00 88.56 84 GLY A O 1
ATOM 704 N N . ILE A 1 85 ? -15.622 2.593 12.306 1.00 90.12 85 ILE A N 1
ATOM 705 C CA . ILE A 1 85 ? -14.647 3.657 12.040 1.00 90.12 85 ILE A CA 1
ATOM 706 C C . ILE A 1 85 ? -15.399 4.901 11.547 1.00 90.12 85 ILE A C 1
ATOM 708 O O . ILE A 1 85 ? -16.048 4.847 10.503 1.00 90.12 85 ILE A O 1
ATOM 712 N N . ASP A 1 86 ? -15.285 5.996 12.301 1.00 74.81 86 ASP A N 1
ATOM 713 C CA . ASP A 1 86 ? -15.829 7.330 11.989 1.00 74.81 86 ASP A CA 1
ATOM 714 C C . ASP A 1 86 ? -14.774 8.203 11.279 1.00 74.81 86 ASP A C 1
ATOM 716 O O . ASP A 1 86 ? -13.666 8.369 11.850 1.00 74.81 86 ASP A O 1
#

pLDDT: mean 94.99, std 4.22, range [74.81, 98.44]

Foldseek 3Di:
DFDPDVVLLLVQLVQFAQDKDKDWDDDPFKTKIKMWHRHPSWIKIWIWIAGPDVPRTDIDIDTDDPVRSSVVCVVCVVVTDSPPHD

Secondary structure (DSSP, 8-state):
-----HHHHHHHHHHTTT-EEEEEEEETTEEEEEEEEEETTEEEEEEEEEESSTT--EEEEEEPPHHHHHHHHHHHGGGS--TT--